Protein AF-M6G426-F1 (afdb_monomer_lite)

Foldseek 3Di:
DDLLVVLVVVLVVLVVLLVVLVCCLPPPPDDPVRNVVSVVVNVVSVVVNVLSVLVNVLVVQQVVVPDDNVVSVVVCVVVVRDHQRWDCDPNDTDGDD

Sequence (97 aa):
MSVQIKTIQRYEVVTQLLYDIRRSLFFDKLKAYERKALEDRKKALEPERATLKNSIDFIQAYELLDSDSETAILKLAELGWFVEEWEFEEDVWRRNI

Radius of gyration: 16.63 Å; chains: 1; bo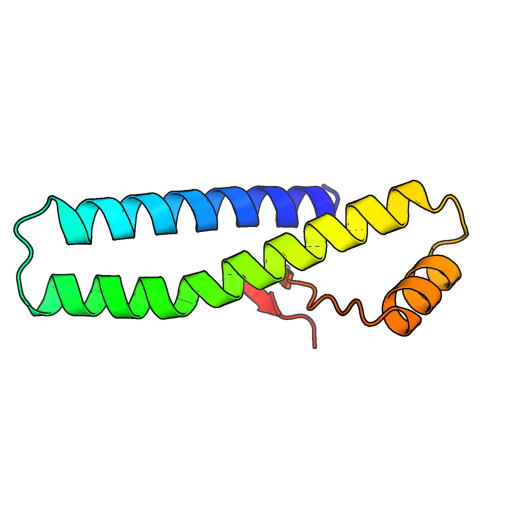unding box: 36×24×45 Å

Secondary structure (DSSP, 8-state):
--HHHHHHHHHHHHHHHHHHHHHHHHHS---HHHHHHHHHHHHHHHHHHHHHHHHHHHHHHHHHT-S-HHHHHHHHHHTT-----EEEETTEEEE--

Structure (mmCIF, N/CA/C/O backbone):
data_AF-M6G426-F1
#
_entry.id   AF-M6G426-F1
#
loop_
_atom_site.group_PDB
_atom_site.id
_atom_site.type_symbol
_atom_site.label_atom_id
_atom_site.label_alt_id
_atom_site.label_comp_id
_atom_site.label_asym_id
_atom_site.label_entity_id
_atom_site.label_seq_id
_atom_site.pdbx_PDB_ins_code
_atom_site.Cartn_x
_atom_site.Cartn_y
_atom_site.Cartn_z
_atom_site.occupancy
_atom_site.B_iso_or_equiv
_atom_site.auth_seq_id
_atom_site.auth_comp_id
_atom_site.auth_asym_id
_atom_site.auth_atom_id
_atom_site.pdbx_PDB_model_num
ATOM 1 N N . MET A 1 1 ? 23.894 -1.457 -2.485 1.00 49.72 1 MET A N 1
ATOM 2 C CA . MET A 1 1 ? 22.492 -1.932 -2.552 1.00 49.72 1 MET A CA 1
ATOM 3 C C . MET A 1 1 ? 21.819 -1.174 -3.681 1.00 49.72 1 MET A C 1
ATOM 5 O O . MET A 1 1 ? 21.844 0.049 -3.617 1.00 49.72 1 MET A O 1
ATOM 9 N N . SER A 1 2 ? 21.321 -1.851 -4.720 1.00 65.44 2 SER A N 1
ATOM 10 C CA . SER A 1 2 ? 20.649 -1.178 -5.841 1.00 65.44 2 SER A CA 1
ATOM 11 C C . SER A 1 2 ? 19.330 -0.549 -5.377 1.00 65.44 2 SER A C 1
ATOM 13 O O . SER A 1 2 ? 18.685 -1.060 -4.458 1.00 65.44 2 SER A O 1
ATOM 15 N N . VAL A 1 3 ? 18.941 0.568 -5.997 1.00 66.06 3 VAL A N 1
ATOM 16 C CA . VAL A 1 3 ? 17.665 1.266 -5.742 1.00 66.06 3 VAL A CA 1
ATOM 17 C C . VAL A 1 3 ? 16.483 0.294 -5.849 1.00 66.06 3 VAL A C 1
ATOM 19 O O . VAL A 1 3 ? 15.624 0.274 -4.977 1.00 66.06 3 VAL A O 1
ATOM 22 N N . GLN A 1 4 ? 16.528 -0.625 -6.816 1.00 69.81 4 GLN A N 1
ATOM 23 C CA . GLN A 1 4 ? 15.525 -1.673 -7.023 1.00 69.81 4 GLN A CA 1
ATOM 24 C C . GLN A 1 4 ? 15.286 -2.550 -5.778 1.00 69.81 4 GLN A C 1
ATOM 26 O O . GLN A 1 4 ? 14.141 -2.788 -5.400 1.00 69.81 4 GLN A O 1
ATOM 31 N N . ILE A 1 5 ? 16.353 -3.002 -5.099 1.00 77.50 5 ILE A N 1
ATOM 32 C CA . ILE A 1 5 ? 16.235 -3.836 -3.888 1.00 77.50 5 ILE A CA 1
ATOM 33 C C . ILE A 1 5 ? 15.515 -3.057 -2.783 1.00 77.50 5 ILE A C 1
ATOM 35 O O . ILE A 1 5 ? 14.649 -3.604 -2.103 1.00 77.50 5 ILE A O 1
ATOM 39 N N . LYS A 1 6 ? 15.840 -1.769 -2.628 1.00 80.69 6 LYS A N 1
ATOM 40 C CA . LYS A 1 6 ? 15.194 -0.886 -1.651 1.00 80.69 6 LYS A CA 1
ATOM 41 C C . LYS A 1 6 ? 13.701 -0.706 -1.972 1.00 80.69 6 LYS A C 1
ATOM 43 O O . LYS A 1 6 ? 12.873 -0.831 -1.070 1.00 80.69 6 LYS A O 1
ATOM 48 N N . THR A 1 7 ? 13.343 -0.477 -3.237 1.00 81.56 7 THR A N 1
ATOM 49 C CA . THR A 1 7 ? 11.945 -0.337 -3.685 1.00 81.56 7 THR A CA 1
ATOM 50 C C . THR A 1 7 ? 11.127 -1.603 -3.418 1.00 81.56 7 THR A C 1
ATOM 52 O O . THR A 1 7 ? 10.023 -1.514 -2.880 1.00 81.56 7 THR A O 1
ATOM 55 N N . ILE A 1 8 ? 11.682 -2.785 -3.714 1.00 85.50 8 ILE A N 1
ATOM 56 C CA . ILE A 1 8 ? 11.037 -4.080 -3.437 1.00 85.50 8 ILE A CA 1
ATOM 57 C C . ILE A 1 8 ? 10.834 -4.275 -1.931 1.00 85.50 8 ILE A C 1
ATOM 59 O O . ILE A 1 8 ? 9.720 -4.555 -1.491 1.00 85.50 8 ILE A O 1
ATOM 63 N N . GLN A 1 9 ? 11.870 -4.042 -1.122 1.00 87.88 9 GLN A N 1
ATOM 64 C CA . GLN A 1 9 ? 11.769 -4.147 0.337 1.00 87.88 9 GLN A CA 1
ATOM 65 C C . GLN A 1 9 ? 10.694 -3.212 0.902 1.00 87.88 9 GLN A C 1
ATOM 67 O O . GLN A 1 9 ? 9.913 -3.599 1.773 1.00 87.88 9 GLN A O 1
ATOM 72 N N . ARG A 1 10 ? 10.605 -1.977 0.395 1.00 89.75 10 ARG A N 1
ATOM 73 C CA . ARG A 1 10 ? 9.570 -1.037 0.829 1.00 89.75 10 ARG A CA 1
ATOM 74 C C . ARG A 1 10 ? 8.176 -1.498 0.421 1.00 89.75 10 ARG A C 1
ATOM 76 O O . ARG A 1 10 ?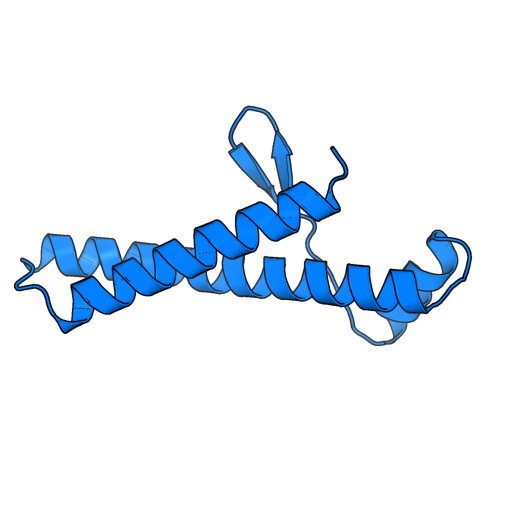 7.259 -1.410 1.237 1.00 89.75 10 ARG A O 1
ATOM 83 N N . TYR A 1 11 ? 8.018 -2.016 -0.795 1.00 91.56 11 TYR A N 1
ATOM 84 C CA . TYR A 1 11 ? 6.754 -2.578 -1.267 1.00 91.56 11 TYR A CA 1
ATOM 85 C C . TYR A 1 11 ? 6.258 -3.709 -0.359 1.00 91.56 11 TYR A C 1
ATOM 87 O O . TYR A 1 11 ? 5.082 -3.726 0.015 1.00 91.56 11 TYR A O 1
ATOM 95 N N . GLU A 1 12 ? 7.148 -4.616 0.046 1.00 92.12 12 GLU A N 1
ATOM 96 C CA . GLU A 1 12 ? 6.831 -5.709 0.970 1.00 92.12 12 GLU A CA 1
ATOM 97 C C . GLU A 1 12 ? 6.398 -5.180 2.342 1.00 92.12 12 GLU A C 1
ATOM 99 O O . GLU A 1 12 ? 5.348 -5.574 2.853 1.00 92.12 12 GLU A O 1
ATOM 104 N N . VAL A 1 13 ? 7.142 -4.219 2.904 1.00 93.94 13 VAL A N 1
ATOM 105 C CA . VAL A 1 13 ? 6.817 -3.590 4.196 1.00 93.94 13 VAL A CA 1
ATOM 106 C C . VAL A 1 13 ? 5.454 -2.897 4.158 1.00 93.94 13 VAL A C 1
ATOM 108 O O . VAL A 1 13 ? 4.631 -3.097 5.053 1.00 93.94 13 VAL A O 1
ATOM 111 N N . VAL A 1 14 ? 5.187 -2.092 3.128 1.00 92.94 14 VAL A N 1
ATOM 112 C CA . VAL A 1 14 ? 3.906 -1.385 2.970 1.00 92.94 14 VAL A CA 1
ATOM 113 C C . VAL A 1 14 ? 2.761 -2.380 2.777 1.00 92.94 14 VAL A C 1
ATOM 115 O O . VAL A 1 14 ? 1.683 -2.205 3.349 1.00 92.94 14 VAL A O 1
ATOM 118 N N . THR A 1 15 ? 2.988 -3.450 2.013 1.00 94.00 15 THR A N 1
ATOM 119 C CA . THR A 1 15 ? 1.999 -4.511 1.791 1.00 94.00 15 THR A CA 1
ATOM 120 C C . THR A 1 15 ? 1.656 -5.238 3.089 1.00 94.00 15 THR A C 1
ATOM 122 O O . THR A 1 15 ? 0.471 -5.410 3.385 1.00 94.00 15 THR A O 1
ATOM 125 N N . GLN A 1 16 ? 2.663 -5.594 3.889 1.00 94.75 16 GLN A N 1
ATOM 126 C CA . GLN A 1 16 ? 2.467 -6.223 5.192 1.00 94.75 16 GLN A CA 1
ATOM 127 C C . GLN A 1 16 ? 1.722 -5.289 6.154 1.00 94.75 16 GLN A C 1
ATOM 129 O O . GLN A 1 16 ? 0.733 -5.687 6.766 1.00 94.75 16 GLN A O 1
ATOM 134 N N . LEU A 1 17 ? 2.115 -4.015 6.216 1.00 95.19 17 LEU A N 1
ATOM 135 C CA . LEU A 1 17 ? 1.459 -3.030 7.072 1.00 95.19 17 LEU A CA 1
ATOM 136 C C . LEU A 1 17 ? -0.014 -2.822 6.686 1.00 95.19 17 LEU A C 1
ATOM 138 O O . LEU A 1 17 ? -0.880 -2.754 7.555 1.00 95.19 17 LEU A O 1
ATOM 142 N N . LEU A 1 18 ? -0.325 -2.757 5.388 1.00 95.62 18 LEU A N 1
ATOM 143 C CA . LEU A 1 18 ? -1.706 -2.685 4.901 1.00 95.62 18 LEU A CA 1
ATOM 144 C C . LEU A 1 18 ? -2.511 -3.937 5.255 1.00 95.62 18 LEU A C 1
ATOM 146 O O . LEU A 1 18 ? -3.695 -3.823 5.581 1.00 95.62 18 LEU A O 1
ATOM 150 N N . TYR A 1 19 ? -1.896 -5.119 5.185 1.00 95.94 19 TYR A N 1
ATOM 151 C CA . TYR A 1 19 ? -2.527 -6.364 5.615 1.00 95.94 19 TYR A CA 1
ATOM 152 C C . TYR A 1 19 ? -2.864 -6.325 7.110 1.00 95.94 19 TYR A C 1
ATOM 154 O O . TYR A 1 19 ? -4.017 -6.564 7.476 1.00 95.94 19 TYR A O 1
ATOM 162 N N . ASP A 1 20 ? -1.910 -5.936 7.954 1.00 95.81 20 ASP A N 1
ATOM 163 C CA . ASP A 1 20 ? -2.100 -5.860 9.404 1.00 95.81 20 ASP A CA 1
ATOM 164 C C . ASP A 1 20 ? -3.162 -4.821 9.783 1.00 95.81 20 ASP A C 1
ATOM 166 O O . ASP A 1 20 ? -4.060 -5.113 10.572 1.00 95.81 20 ASP A O 1
ATOM 170 N N . ILE A 1 21 ? -3.149 -3.644 9.146 1.00 95.06 21 ILE A N 1
ATOM 171 C CA . ILE A 1 21 ? -4.183 -2.619 9.344 1.00 95.06 21 ILE A CA 1
ATOM 172 C C . ILE A 1 21 ? -5.570 -3.163 8.983 1.00 95.06 21 ILE A C 1
ATOM 174 O O . ILE A 1 21 ? -6.514 -3.014 9.759 1.00 95.06 21 ILE A O 1
ATOM 178 N N . ARG A 1 22 ? -5.718 -3.803 7.816 1.00 95.12 22 ARG A N 1
ATOM 179 C CA . ARG A 1 22 ? -7.007 -4.369 7.378 1.00 95.12 22 ARG A CA 1
ATOM 180 C C . ARG A 1 22 ? -7.481 -5.473 8.316 1.00 95.12 22 ARG A C 1
ATOM 182 O O . ARG A 1 22 ? -8.668 -5.523 8.633 1.00 95.12 22 ARG A O 1
ATOM 189 N N . ARG A 1 23 ? -6.562 -6.317 8.790 1.00 96.38 23 ARG A N 1
ATOM 190 C CA . ARG A 1 23 ? -6.847 -7.355 9.781 1.00 96.38 23 ARG A CA 1
ATOM 191 C C . ARG A 1 23 ? -7.364 -6.737 11.078 1.00 96.38 23 ARG A C 1
ATOM 193 O O . ARG A 1 23 ? -8.440 -7.125 11.524 1.00 96.38 23 ARG A O 1
ATOM 200 N N . SER A 1 24 ? -6.666 -5.751 11.638 1.00 95.25 24 SER A N 1
ATOM 201 C CA . SER A 1 24 ? -7.089 -5.081 12.872 1.00 95.25 24 SER A CA 1
ATOM 202 C C . SER A 1 24 ? -8.421 -4.353 12.723 1.00 95.25 24 SER A C 1
ATOM 204 O O . SER A 1 24 ? -9.284 -4.457 13.588 1.00 95.25 24 SER A O 1
ATOM 206 N N . LEU A 1 25 ? -8.652 -3.674 11.596 1.00 94.00 25 LEU A N 1
ATOM 207 C CA . LEU A 1 25 ? -9.933 -3.015 11.322 1.00 94.00 25 LEU A CA 1
ATOM 208 C C . LEU A 1 25 ? -11.122 -3.989 11.316 1.00 94.00 25 LEU A C 1
ATOM 210 O O . LEU A 1 25 ? -12.234 -3.585 11.678 1.00 94.00 25 LEU A O 1
ATOM 214 N N . PHE A 1 26 ? -10.888 -5.239 10.904 1.00 93.62 26 PHE A N 1
ATOM 215 C CA . PHE A 1 26 ? -11.916 -6.268 10.771 1.00 93.62 26 PHE A CA 1
ATOM 216 C C . PHE A 1 26 ? -12.116 -7.103 12.042 1.00 93.62 26 PHE A C 1
ATOM 218 O O . PHE A 1 26 ? -13.256 -7.351 12.431 1.00 93.62 26 PHE A O 1
ATOM 225 N N . PHE A 1 27 ? -11.031 -7.544 12.682 1.00 94.06 27 PHE A N 1
ATOM 226 C CA . PHE A 1 27 ? -11.087 -8.508 13.786 1.00 94.06 27 PHE A CA 1
ATOM 227 C C . PHE A 1 27 ? -11.009 -7.870 15.175 1.00 94.06 27 PHE A C 1
ATOM 229 O O . PHE A 1 27 ? -11.545 -8.441 16.128 1.00 94.06 27 PHE A O 1
ATOM 236 N N . ASP A 1 28 ? -10.382 -6.701 15.309 1.00 93.44 28 ASP A N 1
ATOM 237 C CA . ASP A 1 28 ? -10.126 -6.124 16.624 1.00 93.44 28 ASP A CA 1
ATOM 238 C C . ASP A 1 28 ? -11.291 -5.239 17.081 1.00 93.44 28 ASP A C 1
ATOM 240 O O . ASP A 1 28 ? -11.911 -4.492 16.316 1.00 93.44 28 ASP A O 1
ATOM 244 N N . LYS A 1 29 ? -11.576 -5.282 18.385 1.00 94.31 29 LYS A N 1
ATOM 245 C CA . LYS A 1 29 ? -12.514 -4.352 19.025 1.00 94.31 29 LYS A CA 1
ATOM 246 C C . LYS A 1 29 ? -11.820 -3.017 19.280 1.00 94.31 29 LYS A C 1
ATOM 248 O O . LYS A 1 29 ? -11.352 -2.751 20.383 1.00 94.31 29 LYS A O 1
ATOM 253 N N . LEU A 1 30 ? -11.767 -2.192 18.244 1.00 93.56 30 LEU A N 1
ATOM 254 C CA . LEU A 1 30 ? -11.135 -0.877 18.272 1.00 93.56 30 LEU A CA 1
ATOM 255 C C . LEU A 1 30 ? -12.084 0.202 18.797 1.00 93.56 30 LEU A C 1
ATOM 257 O O . LEU A 1 30 ? -13.275 0.224 18.470 1.00 93.56 30 LEU A O 1
ATOM 261 N N . LYS A 1 31 ? -11.541 1.165 19.542 1.00 96.06 31 LYS A N 1
ATOM 262 C CA . LYS A 1 31 ? -12.249 2.414 19.839 1.00 96.06 31 LYS A CA 1
ATOM 263 C C . LYS A 1 31 ? -12.332 3.280 18.579 1.00 96.06 31 LYS A C 1
ATOM 265 O O . LYS A 1 31 ? -11.535 3.148 17.650 1.00 96.06 31 LYS A O 1
ATOM 270 N N . ALA A 1 32 ? -13.276 4.221 18.557 1.00 94.12 32 ALA A N 1
ATOM 271 C CA . ALA A 1 32 ? -13.522 5.071 17.388 1.00 94.12 32 ALA A CA 1
ATOM 272 C C . ALA A 1 32 ? -12.270 5.834 16.909 1.00 94.12 32 ALA A C 1
ATOM 274 O O . ALA A 1 32 ? -12.030 5.919 15.705 1.00 94.12 32 ALA A O 1
ATOM 275 N N . TYR A 1 33 ? -11.449 6.344 17.835 1.00 94.19 33 TYR A N 1
ATOM 276 C CA . TYR A 1 33 ? -10.217 7.060 17.484 1.00 94.19 33 TYR A CA 1
ATOM 277 C C . TYR A 1 33 ? -9.141 6.133 16.893 1.00 94.19 33 TYR A C 1
ATOM 279 O O . TYR A 1 33 ? -8.442 6.534 15.967 1.00 94.19 33 TYR A O 1
ATOM 287 N N . GLU A 1 34 ? -9.041 4.889 17.369 1.00 93.62 34 GLU A N 1
ATOM 288 C CA . GLU A 1 34 ? -8.075 3.887 16.886 1.00 93.62 34 GLU A CA 1
ATOM 289 C C . GLU A 1 34 ? -8.444 3.440 15.476 1.00 93.62 34 GLU A C 1
ATOM 291 O O . GLU A 1 34 ? -7.609 3.443 14.574 1.00 93.62 34 GLU A O 1
ATOM 296 N N . ARG A 1 35 ? -9.733 3.152 15.257 1.00 94.75 35 ARG A N 1
ATOM 297 C CA . ARG A 1 35 ? -10.260 2.833 13.929 1.00 94.75 35 ARG A CA 1
ATOM 298 C C . ARG A 1 35 ? -10.017 3.973 12.942 1.00 94.75 35 ARG A C 1
ATOM 300 O O . ARG A 1 35 ? -9.576 3.711 11.828 1.00 94.75 35 ARG A O 1
ATOM 307 N N . LYS A 1 36 ? -10.273 5.224 13.342 1.00 95.00 36 LYS A N 1
ATOM 308 C CA . LYS A 1 36 ? -10.024 6.388 12.482 1.00 95.00 36 LYS A CA 1
ATOM 309 C C . LYS A 1 36 ? -8.543 6.501 12.111 1.00 95.00 36 LYS A C 1
ATOM 311 O O . LYS A 1 36 ? -8.235 6.616 10.932 1.00 95.00 36 LYS A O 1
ATOM 316 N N . ALA A 1 37 ? -7.641 6.394 13.087 1.00 94.19 37 ALA A N 1
ATOM 317 C CA . ALA A 1 37 ? -6.201 6.453 12.840 1.00 94.19 37 ALA A CA 1
ATOM 318 C C . ALA A 1 37 ? -5.725 5.355 11.871 1.00 94.19 37 ALA A C 1
ATOM 320 O O . ALA A 1 37 ? -4.908 5.616 10.989 1.00 94.19 37 ALA A O 1
ATOM 321 N N . LEU A 1 38 ? -6.259 4.137 11.999 1.00 94.38 38 LEU A N 1
ATOM 322 C CA . LEU A 1 38 ? -5.949 3.029 11.095 1.00 94.38 38 LEU A CA 1
ATOM 323 C C . LEU A 1 38 ? -6.508 3.240 9.679 1.00 94.38 38 LEU A C 1
ATOM 325 O O . LEU A 1 38 ? -5.798 2.973 8.712 1.00 94.38 38 LEU A O 1
ATOM 329 N N . GLU A 1 39 ? -7.734 3.747 9.529 1.00 93.94 39 GLU A N 1
ATOM 330 C CA . GLU A 1 39 ? -8.297 4.076 8.209 1.00 93.94 39 GLU A CA 1
ATOM 331 C C . GLU A 1 39 ? -7.535 5.219 7.525 1.00 93.94 39 GLU A C 1
ATOM 333 O O . GLU A 1 39 ? -7.252 5.137 6.330 1.00 93.94 39 GLU A O 1
ATOM 338 N N . ASP A 1 40 ? -7.151 6.257 8.270 1.00 93.50 40 ASP A N 1
ATOM 339 C CA . ASP A 1 40 ? -6.351 7.365 7.739 1.00 93.50 40 ASP A CA 1
ATOM 340 C C . ASP A 1 40 ? -4.970 6.863 7.287 1.00 93.50 40 ASP A C 1
ATOM 342 O O . ASP A 1 40 ? -4.511 7.178 6.186 1.00 93.50 40 ASP A O 1
ATOM 346 N N . ARG A 1 41 ? -4.336 5.990 8.082 1.00 91.38 41 ARG A N 1
ATOM 347 C CA . ARG A 1 41 ? -3.052 5.378 7.720 1.00 91.38 41 ARG A CA 1
ATOM 348 C C . ARG A 1 41 ? -3.167 4.445 6.515 1.00 91.38 41 ARG A C 1
ATOM 350 O O . ARG A 1 41 ? -2.310 4.485 5.639 1.00 91.38 41 ARG A O 1
ATOM 357 N N . LYS A 1 42 ? -4.235 3.652 6.417 1.00 93.88 42 LYS A N 1
ATOM 358 C CA . LYS A 1 42 ? -4.532 2.828 5.235 1.00 93.88 42 LYS A CA 1
ATOM 359 C C . LYS A 1 42 ? -4.676 3.687 3.977 1.00 93.88 42 LYS A C 1
ATOM 361 O O . LYS A 1 42 ? -4.067 3.362 2.963 1.00 93.88 42 LYS A O 1
ATOM 366 N N . LYS A 1 43 ? -5.428 4.792 4.044 1.00 92.25 43 LYS A N 1
ATOM 367 C CA . LYS A 1 43 ? -5.609 5.721 2.913 1.00 92.25 43 LYS A CA 1
ATOM 368 C C . LYS A 1 43 ? -4.298 6.335 2.428 1.00 92.25 43 LYS A C 1
ATOM 370 O O . LYS A 1 43 ? -4.164 6.559 1.234 1.00 92.25 43 LYS A O 1
ATOM 375 N N . ALA A 1 44 ? -3.349 6.594 3.327 1.00 89.50 44 ALA A N 1
ATOM 376 C CA . ALA A 1 44 ? -2.027 7.094 2.953 1.00 89.50 44 ALA A CA 1
ATOM 377 C C . ALA A 1 44 ? -1.142 6.012 2.304 1.00 89.50 44 ALA A C 1
ATOM 379 O O . ALA A 1 44 ? -0.415 6.296 1.358 1.00 89.50 44 ALA A O 1
ATOM 380 N N . LEU A 1 45 ? -1.225 4.769 2.788 1.00 91.62 45 LEU A N 1
ATOM 381 C CA . LEU A 1 45 ? -0.374 3.661 2.335 1.00 91.62 45 LEU A CA 1
ATOM 382 C C . LEU A 1 45 ? -0.843 3.007 1.027 1.00 91.62 45 LEU A C 1
ATOM 384 O O . LEU A 1 45 ? -0.030 2.429 0.310 1.00 91.62 45 LEU A O 1
ATOM 388 N N . GLU A 1 46 ? -2.140 3.047 0.703 1.00 90.81 46 GLU A N 1
ATOM 389 C CA . GLU A 1 46 ? -2.653 2.446 -0.538 1.00 90.81 46 GLU A CA 1
ATOM 390 C C . GLU A 1 46 ? -2.061 3.073 -1.816 1.00 9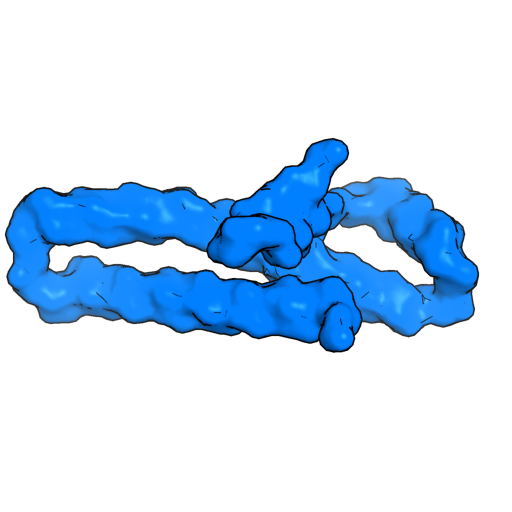0.81 46 GLU A C 1
ATOM 392 O O . GLU A 1 46 ? -1.614 2.302 -2.674 1.00 90.81 46 GLU A O 1
ATOM 397 N N . PRO A 1 47 ? -1.982 4.415 -1.946 1.00 89.50 47 PRO A N 1
ATOM 398 C CA . PRO A 1 47 ? -1.277 5.065 -3.047 1.00 89.50 47 PRO A CA 1
ATOM 399 C C . PRO A 1 47 ? 0.207 4.700 -3.084 1.00 89.50 47 PRO A C 1
ATOM 401 O O . PRO A 1 47 ? 0.710 4.328 -4.138 1.00 89.50 47 PRO A O 1
ATOM 404 N N . GLU A 1 48 ? 0.888 4.720 -1.932 1.00 87.94 48 GLU A N 1
ATOM 405 C CA . GLU A 1 48 ? 2.310 4.365 -1.837 1.00 87.94 48 GLU A CA 1
ATOM 406 C C . GLU A 1 48 ? 2.564 2.944 -2.364 1.00 87.94 48 GLU A C 1
ATOM 408 O O . GLU A 1 48 ? 3.439 2.730 -3.201 1.00 87.94 48 GLU A O 1
ATOM 413 N N . ARG A 1 49 ? 1.743 1.968 -1.952 1.00 92.12 49 ARG A N 1
ATOM 414 C CA . ARG A 1 49 ? 1.835 0.584 -2.440 1.00 92.12 49 ARG A CA 1
ATOM 415 C C . ARG A 1 49 ? 1.655 0.497 -3.956 1.00 92.12 49 ARG A C 1
ATOM 417 O O . ARG A 1 49 ? 2.347 -0.285 -4.604 1.00 92.12 49 ARG A O 1
ATOM 424 N N . ALA A 1 50 ? 0.678 1.223 -4.502 1.00 88.25 50 ALA A N 1
ATOM 425 C CA . ALA A 1 50 ? 0.387 1.211 -5.934 1.00 88.25 50 ALA A CA 1
ATOM 426 C C . ALA A 1 50 ? 1.560 1.783 -6.737 1.00 88.25 50 ALA A C 1
ATOM 428 O O . ALA A 1 50 ? 2.001 1.160 -7.699 1.00 88.25 50 ALA A O 1
ATOM 429 N N . THR A 1 51 ? 2.118 2.905 -6.285 1.00 86.25 51 THR A N 1
ATOM 430 C CA . THR A 1 51 ? 3.295 3.514 -6.903 1.00 86.25 51 THR A CA 1
ATOM 431 C C . THR A 1 51 ? 4.499 2.579 -6.863 1.00 86.25 51 THR A C 1
ATOM 433 O O . THR A 1 51 ? 5.085 2.317 -7.905 1.00 86.25 51 THR A O 1
ATOM 436 N N . LEU A 1 52 ? 4.812 1.992 -5.703 1.00 87.31 52 LEU A N 1
ATOM 437 C CA . LEU A 1 52 ? 5.928 1.050 -5.570 1.00 87.31 52 LEU A CA 1
ATOM 438 C C . LEU A 1 52 ? 5.764 -0.179 -6.476 1.00 87.31 52 LEU A C 1
ATOM 440 O O . LEU A 1 52 ? 6.743 -0.647 -7.053 1.00 87.31 52 LEU A O 1
ATOM 444 N N . LYS A 1 53 ? 4.534 -0.689 -6.641 1.00 88.56 53 LYS A N 1
ATOM 445 C CA . LYS A 1 53 ? 4.258 -1.784 -7.583 1.00 88.56 53 LYS A CA 1
ATOM 446 C C . LYS A 1 53 ? 4.552 -1.369 -9.020 1.00 88.56 53 LYS A C 1
ATOM 448 O O . LYS A 1 53 ? 5.215 -2.120 -9.725 1.00 88.56 53 LYS A O 1
ATOM 453 N N . ASN A 1 54 ? 4.103 -0.182 -9.425 1.00 85.06 54 ASN A N 1
ATOM 454 C CA . ASN A 1 54 ? 4.368 0.344 -10.761 1.00 85.06 54 ASN A CA 1
ATOM 455 C C . ASN A 1 54 ? 5.871 0.531 -11.002 1.00 85.06 54 ASN A C 1
ATOM 457 O O . ASN A 1 54 ? 6.351 0.174 -12.072 1.00 85.06 54 ASN A O 1
ATOM 461 N N . SER A 1 55 ? 6.623 1.022 -10.008 1.00 83.81 55 SER A N 1
ATOM 462 C CA . SER A 1 55 ? 8.084 1.123 -10.091 1.00 83.81 55 SER A CA 1
ATOM 463 C C . SER A 1 55 ? 8.732 -0.241 -10.329 1.00 83.81 55 SER A C 1
ATOM 465 O O . SER A 1 55 ? 9.580 -0.375 -11.205 1.00 83.81 55 SER A O 1
ATOM 467 N N . ILE A 1 56 ? 8.318 -1.265 -9.574 1.00 84.50 56 ILE A N 1
ATOM 468 C CA . ILE A 1 56 ? 8.837 -2.633 -9.719 1.00 84.50 56 ILE A CA 1
ATOM 469 C C . ILE A 1 56 ? 8.499 -3.197 -11.100 1.00 84.50 56 ILE A C 1
ATOM 471 O O . ILE A 1 56 ? 9.375 -3.749 -11.757 1.00 84.50 56 ILE A O 1
ATOM 475 N N . ASP A 1 57 ? 7.255 -3.037 -11.551 1.00 83.25 57 ASP A N 1
ATOM 476 C CA . ASP A 1 57 ? 6.808 -3.569 -12.841 1.00 83.25 57 ASP A CA 1
ATOM 477 C C . ASP A 1 57 ? 7.523 -2.890 -14.008 1.00 83.25 57 ASP A C 1
ATOM 479 O O . ASP A 1 57 ? 7.910 -3.554 -14.966 1.00 83.25 57 ASP A O 1
ATOM 483 N N . PHE A 1 58 ? 7.759 -1.583 -13.902 1.00 80.19 58 PHE A N 1
ATOM 484 C CA . PHE A 1 58 ? 8.564 -0.843 -14.862 1.00 80.19 58 PHE A CA 1
ATOM 485 C C . PHE A 1 58 ? 10.005 -1.336 -14.888 1.00 80.19 58 PHE A C 1
ATOM 487 O O . PHE A 1 58 ? 10.518 -1.604 -15.965 1.00 80.19 58 PHE A O 1
ATOM 494 N N . ILE A 1 59 ? 10.645 -1.495 -13.725 1.00 77.00 59 ILE A N 1
ATOM 495 C CA . ILE A 1 59 ? 12.015 -2.011 -13.622 1.00 77.00 59 ILE A CA 1
ATOM 496 C C . ILE A 1 59 ? 12.115 -3.399 -14.267 1.00 77.00 59 ILE A C 1
ATOM 498 O O . ILE A 1 59 ? 13.032 -3.651 -15.042 1.00 77.00 59 ILE A O 1
ATOM 502 N N . GLN A 1 60 ? 11.157 -4.285 -13.990 1.00 77.75 60 GLN A N 1
ATOM 503 C CA . GLN A 1 60 ? 11.122 -5.625 -14.578 1.00 77.75 60 GLN A CA 1
ATOM 504 C C . GLN A 1 60 ? 10.906 -5.581 -16.096 1.00 77.75 60 GLN A C 1
ATOM 506 O O . GLN A 1 60 ? 11.584 -6.290 -16.833 1.00 77.75 60 GLN A O 1
ATOM 511 N N . ALA A 1 61 ? 9.991 -4.737 -16.582 1.00 76.56 61 ALA A N 1
ATOM 512 C CA . ALA A 1 61 ? 9.770 -4.544 -18.015 1.00 76.56 61 ALA A CA 1
ATOM 513 C C . ALA A 1 61 ? 11.005 -3.951 -18.710 1.00 76.56 61 ALA A C 1
ATOM 515 O O . ALA A 1 61 ? 11.349 -4.346 -19.821 1.00 76.56 61 ALA A O 1
ATOM 516 N N . TYR A 1 62 ? 11.684 -3.032 -18.033 1.00 72.75 62 TYR A N 1
ATOM 517 C CA . TYR A 1 62 ? 12.916 -2.397 -18.466 1.00 72.75 62 TYR A CA 1
ATOM 518 C C . TYR A 1 62 ? 14.070 -3.410 -18.579 1.00 72.75 62 TYR A C 1
ATOM 520 O O . TYR A 1 62 ? 14.739 -3.453 -19.608 1.00 72.75 62 TYR A O 1
ATOM 528 N N . GLU A 1 63 ? 14.259 -4.283 -17.584 1.00 72.62 63 GLU A N 1
ATOM 529 C CA . GLU A 1 63 ? 15.270 -5.353 -17.626 1.00 72.62 63 GLU A CA 1
ATOM 530 C C . GLU A 1 63 ? 15.011 -6.367 -18.749 1.00 72.62 63 GLU A C 1
ATOM 532 O O . GLU A 1 63 ? 15.953 -6.898 -19.333 1.00 72.62 63 GLU A O 1
ATOM 537 N N . LEU A 1 64 ? 13.744 -6.612 -19.096 1.00 70.50 64 LEU A N 1
ATOM 538 C CA . LEU A 1 64 ? 13.365 -7.493 -20.205 1.00 70.50 64 LEU A CA 1
ATOM 539 C C . LEU A 1 64 ? 13.618 -6.883 -21.593 1.00 70.50 64 LEU A C 1
ATOM 541 O O . LEU A 1 64 ? 13.629 -7.622 -22.578 1.00 70.50 64 LEU A O 1
ATOM 545 N N . LEU A 1 65 ? 13.781 -5.560 -21.697 1.00 69.44 65 LEU A N 1
ATOM 546 C CA . LEU A 1 65 ? 13.899 -4.858 -22.979 1.00 69.44 65 LEU A CA 1
ATOM 547 C C . LEU A 1 65 ? 15.322 -4.838 -23.567 1.00 69.44 65 LEU A C 1
ATOM 549 O O . LEU A 1 65 ? 15.464 -4.406 -24.707 1.00 69.44 65 LEU A O 1
ATOM 553 N N . ASP A 1 66 ? 16.339 -5.325 -22.844 1.00 60.78 66 ASP A N 1
ATOM 554 C CA . ASP A 1 66 ? 17.738 -5.553 -23.284 1.00 60.78 66 ASP A CA 1
ATOM 555 C C . ASP A 1 66 ? 18.387 -4.416 -24.115 1.00 60.78 66 ASP A C 1
ATOM 557 O O . ASP A 1 66 ? 19.312 -4.630 -24.896 1.00 60.78 66 ASP A O 1
ATOM 561 N N . SER A 1 67 ? 17.898 -3.179 -23.979 1.00 54.44 67 SER A N 1
ATOM 562 C CA . SER A 1 67 ? 18.379 -2.014 -24.726 1.00 54.44 67 SER A CA 1
ATOM 563 C C . SER A 1 67 ? 18.914 -0.960 -23.773 1.00 54.44 67 SER A C 1
ATOM 565 O O . SER A 1 67 ? 18.321 -0.767 -22.712 1.00 54.44 67 SER A O 1
ATOM 567 N N . ASP A 1 68 ? 19.973 -0.257 -24.188 1.00 62.41 68 ASP A N 1
ATOM 568 C CA . ASP A 1 68 ? 20.581 0.876 -23.482 1.00 62.41 68 ASP A CA 1
ATOM 569 C C . ASP A 1 68 ? 19.558 1.692 -22.685 1.00 62.41 68 ASP A C 1
ATOM 571 O O . ASP A 1 68 ? 18.501 2.090 -23.193 1.00 62.41 68 ASP A O 1
ATOM 575 N N . SER A 1 69 ? 19.894 1.919 -21.417 1.00 62.06 69 SER A N 1
ATOM 576 C CA . SER A 1 69 ? 18.956 2.263 -20.353 1.00 62.06 69 SER A CA 1
ATOM 577 C C . SER A 1 69 ? 18.037 3.444 -20.638 1.00 62.06 69 SER A C 1
ATOM 579 O O . SER A 1 69 ? 16.861 3.471 -20.281 1.00 62.06 69 SER A O 1
ATOM 581 N N . GLU A 1 70 ? 18.564 4.419 -21.350 1.00 64.75 70 GLU A N 1
ATOM 582 C CA . GLU A 1 70 ? 17.865 5.644 -21.698 1.00 64.75 70 GLU A CA 1
ATOM 583 C C . GLU A 1 70 ? 16.765 5.411 -22.750 1.00 64.75 70 GLU A C 1
ATOM 585 O O . GLU A 1 70 ? 15.679 5.985 -22.672 1.00 64.75 70 GLU A O 1
ATOM 590 N N . THR A 1 71 ? 16.992 4.495 -23.698 1.00 66.00 71 THR A N 1
ATOM 591 C CA . THR A 1 71 ? 16.047 4.212 -24.793 1.00 66.00 71 THR A CA 1
ATOM 592 C C . THR A 1 71 ? 14.852 3.391 -24.309 1.00 66.00 71 THR A C 1
ATOM 594 O O . THR A 1 71 ? 13.726 3.611 -24.759 1.00 66.00 71 THR A O 1
ATOM 597 N N . ALA A 1 72 ? 15.069 2.453 -23.383 1.00 66.62 72 ALA A N 1
ATOM 598 C CA . ALA A 1 72 ? 13.986 1.652 -22.813 1.00 66.62 72 ALA A CA 1
ATOM 599 C C . ALA A 1 72 ? 13.066 2.490 -21.910 1.00 66.62 72 ALA A C 1
ATOM 601 O O . ALA A 1 72 ? 11.848 2.341 -21.995 1.00 66.62 72 ALA A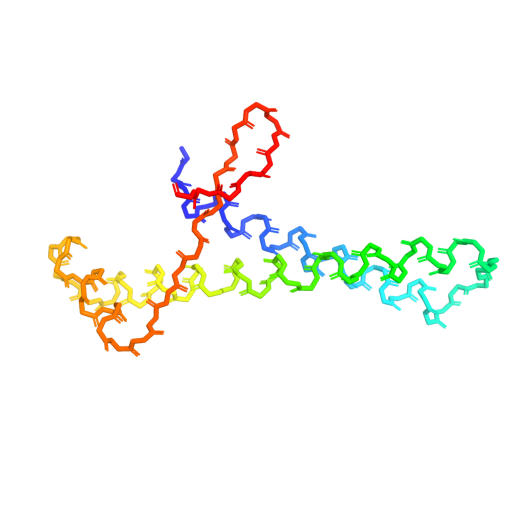 O 1
ATOM 602 N N . ILE A 1 73 ? 13.619 3.418 -21.117 1.00 69.00 73 ILE A N 1
ATOM 603 C CA . ILE A 1 73 ? 12.827 4.349 -20.295 1.00 69.00 73 ILE A CA 1
ATOM 604 C C . ILE A 1 73 ? 11.929 5.223 -21.180 1.00 69.00 73 ILE A C 1
ATOM 606 O O . ILE A 1 73 ? 10.730 5.325 -20.918 1.00 69.00 73 ILE A O 1
ATOM 610 N N . LEU A 1 74 ? 12.473 5.789 -2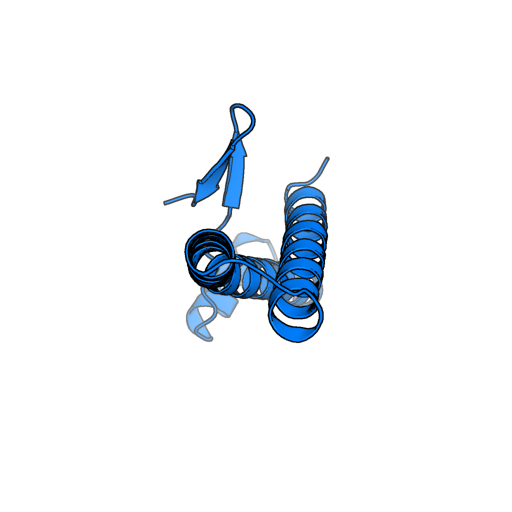2.265 1.00 70.19 74 LEU A N 1
ATOM 611 C CA . LEU A 1 74 ? 11.702 6.601 -23.215 1.00 70.19 74 LEU A CA 1
ATOM 612 C C . LEU A 1 74 ? 10.579 5.797 -23.885 1.00 70.19 74 LEU A C 1
ATOM 614 O O . LEU A 1 74 ? 9.440 6.256 -23.922 1.00 70.19 74 LEU A O 1
ATOM 618 N N . LYS A 1 75 ? 10.859 4.569 -24.340 1.00 68.44 75 LYS A N 1
ATOM 619 C CA . LYS A 1 75 ? 9.841 3.693 -24.947 1.00 68.44 75 LYS A CA 1
ATOM 620 C C . LYS A 1 75 ? 8.743 3.291 -23.964 1.00 68.44 75 LYS A C 1
ATOM 622 O O . LYS A 1 75 ? 7.579 3.225 -24.343 1.00 68.44 75 LYS A O 1
ATOM 627 N N . LEU A 1 76 ? 9.086 3.013 -22.708 1.00 70.12 76 LEU A N 1
ATOM 628 C CA . LEU A 1 76 ? 8.094 2.683 -21.682 1.00 70.12 76 LEU A CA 1
ATOM 629 C C . LEU A 1 76 ? 7.229 3.906 -21.331 1.00 70.12 76 LEU A C 1
ATOM 631 O O . LEU A 1 76 ? 6.010 3.772 -21.214 1.00 70.12 76 LEU A O 1
ATOM 635 N N . ALA A 1 77 ? 7.821 5.101 -21.266 1.00 72.38 77 ALA A N 1
ATOM 636 C CA . ALA A 1 77 ? 7.079 6.349 -21.091 1.00 72.38 77 ALA A CA 1
ATOM 637 C C . ALA A 1 77 ? 6.123 6.633 -22.268 1.00 72.38 77 ALA A C 1
ATOM 639 O O . ALA A 1 77 ? 4.970 7.001 -22.043 1.00 72.38 77 ALA A O 1
ATOM 640 N N . GLU A 1 78 ? 6.546 6.387 -23.515 1.00 72.31 78 GLU A N 1
ATOM 641 C CA . GLU A 1 78 ? 5.683 6.470 -24.708 1.00 72.31 78 GLU A CA 1
ATOM 642 C C . GLU A 1 78 ? 4.496 5.493 -24.654 1.00 72.31 78 GLU A C 1
ATOM 644 O O . GLU A 1 78 ? 3.408 5.803 -25.138 1.00 72.31 78 GLU A O 1
ATOM 649 N N . LEU A 1 79 ? 4.672 4.333 -24.014 1.00 72.69 79 LEU A N 1
ATOM 650 C CA . LEU A 1 79 ? 3.610 3.352 -23.768 1.00 72.69 79 LEU A CA 1
ATOM 651 C C . LEU A 1 79 ? 2.689 3.735 -22.592 1.00 72.69 79 LEU A C 1
ATOM 653 O O . LEU A 1 79 ? 1.797 2.963 -22.234 1.00 72.69 79 LEU A O 1
ATOM 657 N N . GLY A 1 80 ? 2.883 4.914 -21.993 1.00 71.00 80 GLY A N 1
ATOM 658 C CA . GLY A 1 80 ? 2.075 5.438 -20.892 1.00 71.00 80 GLY A CA 1
ATOM 659 C C . GLY A 1 80 ? 2.492 4.942 -19.508 1.00 71.00 80 GLY A C 1
ATOM 660 O O . GLY A 1 80 ? 1.730 5.102 -18.552 1.00 71.00 80 GLY A O 1
ATOM 661 N N . TRP A 1 81 ? 3.674 4.335 -19.378 1.00 69.31 81 TRP A N 1
ATOM 662 C CA . TRP A 1 81 ? 4.199 3.897 -18.090 1.00 69.31 81 TRP A CA 1
ATOM 663 C C . TRP A 1 81 ? 4.964 5.041 -17.433 1.00 69.31 81 TRP A C 1
ATOM 665 O O . TRP A 1 81 ? 6.001 5.472 -17.926 1.00 69.31 81 TRP A O 1
ATOM 675 N N . PHE A 1 82 ? 4.462 5.513 -16.294 1.00 63.22 82 PHE A N 1
ATOM 676 C CA . PHE A 1 82 ? 5.125 6.528 -15.483 1.00 63.22 82 PHE A CA 1
ATOM 677 C C . PHE A 1 82 ? 5.436 5.952 -14.108 1.00 63.22 82 PHE A C 1
ATOM 679 O O . PHE A 1 82 ? 4.552 5.426 -13.426 1.00 63.22 82 PHE A O 1
ATOM 686 N N . VAL A 1 83 ? 6.697 6.069 -13.705 1.00 58.38 83 VAL A N 1
ATOM 687 C CA . VAL A 1 83 ? 7.151 5.700 -12.370 1.00 58.38 83 VAL A CA 1
ATOM 688 C C . VAL A 1 83 ? 7.453 6.973 -11.604 1.00 58.38 83 VAL A C 1
ATOM 690 O O . VAL A 1 83 ? 8.327 7.738 -11.991 1.00 58.38 83 VAL A O 1
ATOM 693 N N . GLU A 1 84 ? 6.751 7.186 -10.495 1.00 64.75 84 GLU A N 1
ATOM 694 C CA . GLU A 1 84 ? 7.286 8.050 -9.446 1.00 64.75 84 GLU A CA 1
ATOM 695 C C . GLU A 1 84 ? 8.358 7.230 -8.720 1.00 64.75 84 GLU A C 1
ATOM 697 O O . GLU A 1 84 ? 8.046 6.232 -8.060 1.00 64.75 84 GLU A O 1
ATOM 702 N N . GLU A 1 85 ? 9.625 7.596 -8.888 1.00 61.97 85 GLU A N 1
ATOM 703 C CA . GLU A 1 85 ? 10.705 6.966 -8.137 1.00 61.97 85 GLU A CA 1
ATOM 704 C C . GLU A 1 85 ? 10.655 7.447 -6.687 1.00 61.97 85 GLU A C 1
ATOM 706 O O . GLU A 1 85 ? 10.458 8.629 -6.406 1.00 61.97 85 GLU A O 1
ATOM 711 N N . TRP A 1 86 ? 10.791 6.516 -5.747 1.00 63.41 86 TRP A N 1
ATOM 712 C CA . TRP A 1 86 ? 10.899 6.833 -4.330 1.00 63.41 86 TRP A CA 1
ATOM 713 C C . TRP A 1 86 ? 12.310 6.521 -3.876 1.00 63.41 86 TRP A C 1
ATOM 715 O O . TRP A 1 86 ? 12.755 5.373 -3.943 1.00 63.41 86 TRP A O 1
ATOM 725 N N . GLU A 1 87 ? 12.996 7.540 -3.387 1.00 65.94 87 GLU A N 1
ATOM 726 C CA . GLU A 1 87 ? 14.331 7.403 -2.837 1.00 65.94 87 GLU A CA 1
ATOM 727 C C . GLU A 1 87 ? 14.277 7.374 -1.314 1.00 65.94 87 GLU A C 1
ATOM 729 O O . GLU A 1 87 ? 13.414 7.977 -0.672 1.00 65.94 87 GLU A O 1
ATOM 734 N N . PHE A 1 88 ? 15.204 6.621 -0.729 1.00 64.19 88 PHE A N 1
ATOM 735 C CA . PHE A 1 88 ? 15.392 6.580 0.712 1.00 64.19 88 PHE A CA 1
ATOM 736 C C . PHE A 1 88 ? 16.611 7.419 1.072 1.00 64.19 88 PHE A C 1
ATOM 738 O O . PHE A 1 88 ? 17.746 6.969 0.867 1.00 64.19 88 PHE A O 1
ATOM 745 N N . GLU A 1 89 ? 16.351 8.606 1.610 1.00 72.88 89 GLU A N 1
ATOM 746 C CA . GLU A 1 89 ? 17.345 9.604 1.995 1.00 72.88 89 GLU A CA 1
ATOM 747 C C . GLU A 1 89 ? 17.012 10.138 3.397 1.00 72.88 89 GLU A C 1
ATOM 749 O O . GLU A 1 89 ? 15.843 10.303 3.742 1.00 72.88 89 GLU A O 1
ATOM 754 N N . GLU A 1 90 ? 18.028 10.380 4.231 1.00 76.19 90 GLU A N 1
ATOM 755 C CA . GLU A 1 90 ? 17.852 10.890 5.607 1.00 76.19 90 GLU A CA 1
ATOM 756 C C . GLU A 1 90 ? 16.849 10.079 6.461 1.00 76.19 90 GLU A C 1
ATOM 758 O O . GLU A 1 90 ? 16.028 10.643 7.180 1.00 76.19 90 GLU A O 1
ATOM 763 N N . ASP A 1 91 ? 16.883 8.745 6.361 1.00 66.12 91 ASP A N 1
ATOM 764 C CA . ASP A 1 91 ? 15.960 7.815 7.037 1.00 66.12 91 ASP A CA 1
ATOM 765 C C . ASP A 1 91 ? 14.468 7.973 6.671 1.00 66.12 91 ASP A C 1
ATOM 767 O O . ASP A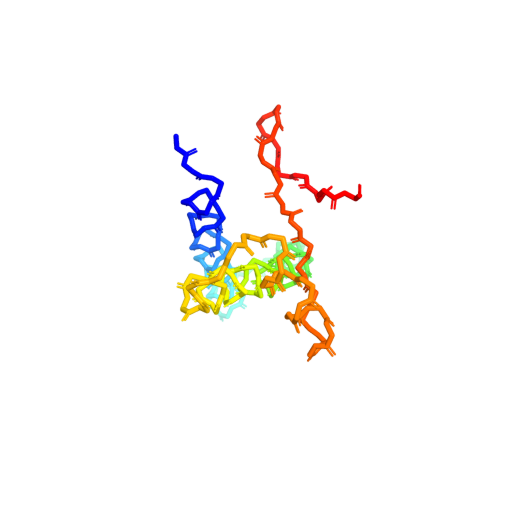 1 91 ? 13.583 7.413 7.331 1.00 66.12 91 ASP A O 1
ATOM 771 N N . VAL A 1 92 ? 14.161 8.685 5.582 1.00 66.12 92 VAL A N 1
ATOM 772 C CA . VAL A 1 92 ? 12.796 8.940 5.113 1.00 66.12 92 VAL A CA 1
ATOM 773 C C . VAL A 1 92 ? 12.655 8.571 3.635 1.00 66.12 92 VAL A C 1
ATOM 775 O O . VAL A 1 92 ? 13.524 8.828 2.808 1.00 66.12 92 VAL A O 1
ATOM 778 N N . TRP A 1 93 ? 11.521 7.965 3.284 1.00 66.50 93 TRP A N 1
ATOM 779 C CA . TRP A 1 93 ? 11.150 7.736 1.889 1.00 66.50 93 TRP A CA 1
ATOM 780 C C . TRP A 1 93 ? 10.584 9.020 1.294 1.00 66.50 93 TRP A C 1
ATOM 782 O O . TRP A 1 93 ? 9.577 9.537 1.785 1.00 66.50 93 TRP A O 1
ATOM 792 N N . ARG A 1 94 ? 11.224 9.533 0.245 1.00 67.56 94 ARG A N 1
ATOM 793 C CA . ARG A 1 94 ? 10.807 10.736 -0.473 1.00 67.56 94 ARG A CA 1
ATOM 794 C C . ARG A 1 94 ? 10.497 10.391 -1.918 1.00 67.56 94 ARG A C 1
ATOM 796 O O . ARG A 1 94 ? 11.157 9.553 -2.523 1.00 67.56 94 ARG A O 1
ATOM 803 N N . ARG A 1 95 ? 9.478 11.049 -2.460 1.00 63.62 95 ARG A N 1
ATOM 804 C CA . ARG A 1 95 ? 9.195 11.026 -3.891 1.00 63.62 95 ARG A CA 1
ATOM 805 C C . ARG A 1 95 ? 10.281 11.838 -4.593 1.00 63.62 95 ARG A C 1
ATOM 807 O O . ARG A 1 95 ? 10.468 12.999 -4.234 1.00 63.62 95 ARG A O 1
ATOM 814 N N . ASN A 1 96 ? 10.962 11.238 -5.558 1.00 55.47 96 ASN A N 1
ATOM 815 C CA . ASN A 1 96 ? 11.842 11.954 -6.467 1.00 55.47 96 ASN A CA 1
ATOM 816 C C . ASN A 1 96 ? 10.939 12.734 -7.439 1.00 55.47 96 ASN A C 1
ATOM 818 O O . ASN A 1 96 ? 10.099 12.126 -8.110 1.00 55.47 96 ASN A O 1
ATOM 822 N N . ILE A 1 97 ? 11.009 14.070 -7.398 1.00 50.16 97 ILE A N 1
ATOM 823 C CA . ILE A 1 97 ? 10.235 14.986 -8.261 1.00 50.16 97 ILE A CA 1
ATOM 824 C C . ILE A 1 97 ? 11.145 15.476 -9.377 1.00 50.16 97 ILE A C 1
ATOM 826 O O . ILE A 1 97 ? 12.246 15.961 -9.035 1.00 50.16 97 ILE A O 1
#

Organism: NCBI:txid996804

pLDDT: mean 80.27, std 13.33, range [49.72, 96.38]